Protein AF-B3Q198-F1 (afdb_monomer)

Structure (mmCIF, N/CA/C/O backbone):
data_AF-B3Q198-F1
#
_entry.id   AF-B3Q198-F1
#
loop_
_atom_site.group_PDB
_atom_site.id
_atom_site.type_symbol
_atom_site.label_atom_id
_atom_site.label_alt_id
_atom_site.label_comp_id
_atom_site.label_asym_id
_atom_site.label_entity_id
_atom_site.label_seq_id
_atom_site.pdbx_PDB_ins_code
_atom_site.Cartn_x
_atom_site.Cartn_y
_atom_site.Cartn_z
_atom_site.occupancy
_atom_site.B_iso_or_equiv
_atom_site.auth_seq_id
_atom_site.auth_comp_id
_atom_site.auth_asym_id
_atom_site.auth_atom_id
_atom_site.pdbx_PDB_model_num
ATOM 1 N N . MET A 1 1 ? 23.562 15.024 -8.717 1.00 53.44 1 MET A N 1
ATOM 2 C CA . MET A 1 1 ? 23.530 13.578 -8.398 1.00 53.44 1 MET A CA 1
ATOM 3 C C . MET A 1 1 ? 22.083 13.125 -8.460 1.00 53.44 1 MET A C 1
ATOM 5 O O . MET A 1 1 ? 21.259 13.738 -7.795 1.00 53.44 1 MET A O 1
ATOM 9 N N . ALA A 1 2 ? 21.743 12.141 -9.297 1.00 58.03 2 ALA A N 1
ATOM 10 C CA . ALA A 1 2 ? 20.391 11.586 -9.294 1.00 58.03 2 ALA A CA 1
ATOM 11 C C . ALA A 1 2 ? 20.166 10.844 -7.964 1.00 58.03 2 ALA A C 1
ATOM 13 O O . ALA A 1 2 ? 21.072 10.126 -7.535 1.00 58.03 2 ALA A O 1
ATOM 14 N N . PRO A 1 3 ? 19.009 11.005 -7.298 1.00 67.12 3 PRO A N 1
ATOM 15 C CA . PRO A 1 3 ? 18.735 10.275 -6.070 1.00 67.12 3 PRO A CA 1
ATOM 16 C C . PRO A 1 3 ? 18.781 8.777 -6.361 1.00 67.12 3 PRO A C 1
ATOM 18 O O . PRO A 1 3 ? 18.114 8.309 -7.294 1.00 67.12 3 PRO A O 1
ATOM 21 N N . SER A 1 4 ? 19.585 8.054 -5.576 1.00 83.44 4 SER A N 1
ATOM 22 C CA . SER A 1 4 ? 19.732 6.604 -5.667 1.00 83.44 4 SER A CA 1
ATOM 23 C C . SER A 1 4 ? 18.364 5.937 -5.585 1.00 83.44 4 SER A C 1
ATOM 25 O O . SER A 1 4 ? 17.502 6.367 -4.816 1.00 83.44 4 SER A O 1
ATOM 27 N N . ARG A 1 5 ? 18.169 4.861 -6.351 1.00 81.19 5 ARG A N 1
ATOM 28 C CA . ARG A 1 5 ? 16.919 4.084 -6.396 1.00 81.19 5 ARG A CA 1
ATOM 29 C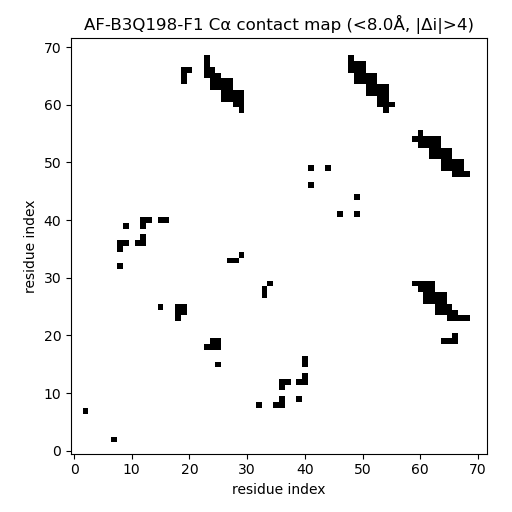 C . ARG A 1 5 ? 16.359 3.785 -4.999 1.00 81.19 5 ARG A C 1
ATOM 31 O O . ARG A 1 5 ? 15.183 4.003 -4.736 1.00 81.19 5 ARG A O 1
ATOM 38 N N . GLN A 1 6 ? 17.234 3.408 -4.071 1.00 82.12 6 GLN A N 1
ATOM 39 C CA . GLN A 1 6 ? 16.886 3.135 -2.676 1.00 82.12 6 GLN A CA 1
ATOM 40 C C . GLN A 1 6 ? 16.293 4.345 -1.933 1.00 82.12 6 GLN A C 1
ATOM 42 O O . GLN A 1 6 ? 15.371 4.182 -1.139 1.00 82.12 6 GLN A O 1
ATOM 47 N N . MET A 1 7 ? 16.783 5.558 -2.205 1.00 86.31 7 MET A N 1
ATOM 48 C CA . MET A 1 7 ? 16.266 6.787 -1.599 1.00 86.31 7 MET A CA 1
ATOM 49 C C . MET A 1 7 ? 14.868 7.120 -2.131 1.00 86.31 7 MET A C 1
ATOM 51 O O . MET A 1 7 ? 14.002 7.524 -1.361 1.00 86.31 7 MET A O 1
ATOM 55 N N . ARG A 1 8 ? 14.619 6.884 -3.428 1.00 87.25 8 ARG A N 1
ATOM 56 C CA . ARG A 1 8 ? 13.284 7.054 -4.031 1.00 87.25 8 ARG A CA 1
ATOM 57 C C . ARG A 1 8 ? 12.270 6.087 -3.428 1.00 87.25 8 ARG A C 1
ATOM 59 O O . ARG A 1 8 ? 11.176 6.513 -3.075 1.00 87.25 8 ARG A O 1
ATOM 66 N N . ILE A 1 9 ? 12.655 4.818 -3.263 1.00 88.25 9 ILE A N 1
ATOM 67 C CA . ILE A 1 9 ? 11.813 3.795 -2.630 1.00 88.25 9 ILE A CA 1
ATOM 68 C C . ILE A 1 9 ? 11.469 4.217 -1.202 1.00 88.25 9 ILE A C 1
ATOM 70 O O . ILE A 1 9 ? 10.293 4.264 -0.865 1.00 88.25 9 ILE A O 1
ATOM 74 N N . GLN A 1 10 ? 12.460 4.590 -0.385 1.00 88.00 10 GLN A N 1
ATOM 75 C CA . GLN A 1 10 ? 12.203 5.045 0.987 1.00 88.00 10 GLN A CA 1
ATOM 76 C C . GLN A 1 10 ? 11.274 6.262 1.026 1.00 88.00 10 GLN A C 1
ATOM 78 O O . GLN A 1 10 ? 10.306 6.265 1.780 1.00 88.00 10 GLN A O 1
ATOM 83 N N . HIS A 1 11 ? 11.510 7.265 0.180 1.00 89.88 11 HIS A N 1
ATOM 84 C CA . HIS A 1 11 ? 10.649 8.445 0.121 1.00 89.88 11 HIS A CA 1
ATOM 85 C C . HIS A 1 11 ? 9.201 8.077 -0.230 1.00 89.88 11 HIS A C 1
ATOM 87 O O . HIS A 1 11 ? 8.266 8.519 0.433 1.00 89.88 11 HIS A O 1
ATOM 93 N N . LYS A 1 12 ? 9.017 7.193 -1.218 1.00 89.56 12 LYS A N 1
ATOM 94 C CA . LYS A 1 12 ? 7.696 6.711 -1.629 1.00 89.56 12 LYS A CA 1
ATOM 95 C C . LYS A 1 12 ? 7.012 5.908 -0.525 1.00 89.56 12 LYS A C 1
ATOM 97 O O . LYS A 1 12 ? 5.823 6.074 -0.294 1.00 89.56 12 LYS A O 1
ATOM 102 N N . VAL A 1 13 ? 7.765 5.075 0.184 1.00 89.69 13 VAL A N 1
ATOM 103 C CA . VAL A 1 13 ? 7.301 4.307 1.343 1.00 89.69 13 VAL A CA 1
ATOM 104 C C . VAL A 1 13 ? 6.765 5.231 2.446 1.00 89.69 13 VAL A C 1
ATOM 106 O O . VAL A 1 13 ? 5.684 4.977 2.975 1.00 89.69 13 VAL A O 1
ATOM 109 N N . HIS A 1 14 ? 7.468 6.326 2.750 1.00 89.94 14 HIS A N 1
ATOM 110 C CA . HIS A 1 14 ? 7.002 7.333 3.708 1.00 89.94 14 HIS A CA 1
ATOM 111 C C . HIS A 1 14 ? 5.764 8.096 3.216 1.00 89.94 14 HIS A C 1
ATOM 113 O O . HIS A 1 14 ? 4.851 8.334 4.003 1.00 89.94 14 HIS A O 1
ATOM 119 N N . GLU A 1 15 ? 5.695 8.444 1.927 1.00 90.38 15 GLU A N 1
ATOM 120 C CA . GLU A 1 15 ? 4.491 9.046 1.333 1.00 90.38 15 GLU A CA 1
ATOM 121 C C . GLU A 1 15 ? 3.267 8.132 1.465 1.00 90.38 15 GLU A C 1
ATOM 123 O O . GLU A 1 15 ? 2.195 8.586 1.865 1.00 90.38 15 GLU A O 1
ATOM 128 N N . VAL A 1 16 ? 3.425 6.845 1.141 1.00 88.81 16 VAL A N 1
ATOM 129 C CA . VAL A 1 16 ? 2.349 5.850 1.223 1.00 88.81 16 VAL A CA 1
ATOM 130 C C . VAL A 1 16 ? 1.895 5.680 2.671 1.00 88.81 16 VAL A C 1
ATOM 132 O O . VAL A 1 16 ? 0.696 5.709 2.929 1.00 88.81 16 VAL A O 1
ATOM 135 N N . ASP A 1 17 ? 2.824 5.558 3.625 1.00 87.44 17 ASP A N 1
ATOM 136 C CA . ASP A 1 17 ? 2.506 5.491 5.059 1.00 87.44 17 ASP A CA 1
ATOM 137 C C . ASP A 1 17 ? 1.722 6.725 5.529 1.00 87.44 17 ASP A C 1
ATOM 139 O O . ASP A 1 17 ? 0.663 6.581 6.143 1.00 87.44 17 ASP A O 1
ATOM 143 N N . ALA A 1 18 ? 2.191 7.930 5.203 1.00 87.38 18 ALA A N 1
ATOM 144 C CA . ALA A 1 18 ? 1.521 9.165 5.596 1.00 87.38 18 ALA A CA 1
ATOM 145 C C . ALA 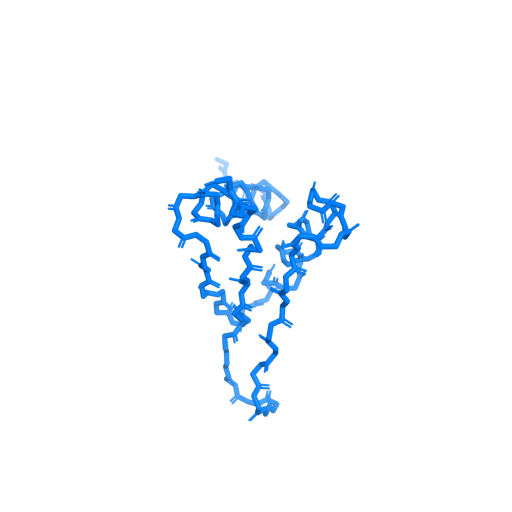A 1 18 ? 0.107 9.253 5.000 1.00 87.38 18 ALA A C 1
ATOM 147 O O . ALA A 1 18 ? -0.850 9.592 5.701 1.00 87.38 18 ALA A O 1
ATOM 148 N N . ALA A 1 19 ? -0.047 8.893 3.726 1.00 88.38 19 ALA A N 1
ATOM 149 C CA . ALA A 1 19 ? -1.341 8.880 3.061 1.00 88.38 19 ALA A CA 1
ATOM 150 C C . ALA A 1 19 ? -2.282 7.811 3.637 1.00 88.38 19 ALA A C 1
ATOM 152 O O . ALA A 1 19 ? -3.466 8.087 3.819 1.00 88.38 19 ALA A O 1
ATOM 153 N N . LEU A 1 20 ? -1.766 6.632 3.995 1.00 86.44 20 LEU A N 1
ATOM 154 C CA . LEU A 1 20 ? -2.525 5.584 4.676 1.00 86.44 20 LEU A CA 1
ATOM 155 C C . LEU A 1 20 ? -2.998 6.020 6.060 1.00 86.44 20 LEU A C 1
ATOM 157 O O . LEU A 1 20 ? -4.138 5.749 6.415 1.00 86.44 20 LEU A O 1
ATOM 161 N N . ARG A 1 21 ? -2.172 6.728 6.833 1.00 83.88 21 ARG A N 1
ATOM 162 C CA . ARG A 1 21 ? -2.587 7.265 8.139 1.00 83.88 21 ARG A CA 1
ATOM 163 C C . ARG A 1 21 ? 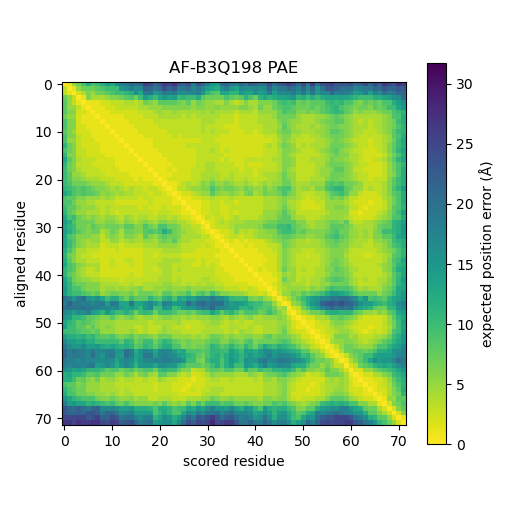-3.636 8.365 8.009 1.00 83.88 21 ARG A C 1
ATOM 165 O O . ARG A 1 21 ? -4.491 8.484 8.876 1.00 83.88 21 ARG A O 1
ATOM 172 N N . PHE A 1 22 ? -3.573 9.158 6.940 1.00 84.38 22 PHE A N 1
ATOM 173 C CA . PHE A 1 22 ? -4.483 10.285 6.737 1.00 84.38 22 PHE A CA 1
ATOM 174 C C . PHE A 1 22 ? -5.821 9.878 6.104 1.00 84.38 22 PHE A C 1
ATOM 176 O O . PHE A 1 22 ? -6.875 10.333 6.537 1.00 84.38 22 PHE A O 1
ATOM 183 N N . LYS A 1 23 ? -5.792 9.032 5.067 1.00 86.44 23 LYS A N 1
ATOM 184 C CA . LYS A 1 23 ? -6.980 8.604 4.308 1.00 86.44 23 LYS A CA 1
ATOM 185 C C . LYS A 1 23 ? -7.471 7.203 4.663 1.00 86.44 23 LYS A C 1
ATOM 187 O O . LYS A 1 23 ? -8.597 6.864 4.321 1.00 86.44 23 LYS A O 1
ATOM 192 N N . GLY A 1 24 ? -6.636 6.371 5.283 1.00 85.56 24 GLY A N 1
ATOM 193 C CA . GLY A 1 24 ? -6.917 4.948 5.504 1.00 85.56 24 GLY A CA 1
ATOM 194 C C . GLY A 1 24 ? -6.740 4.073 4.265 1.00 85.56 24 GLY A C 1
ATOM 195 O O . GLY A 1 24 ? -6.802 2.855 4.378 1.00 85.56 24 GLY A O 1
ATOM 196 N N . GLU A 1 25 ? -6.513 4.652 3.085 1.00 88.94 25 GLU A N 1
ATOM 197 C CA . GLU A 1 25 ? -6.389 3.921 1.824 1.00 88.94 25 GLU A CA 1
ATOM 198 C C . GLU A 1 25 ? -5.386 4.604 0.888 1.00 88.94 25 GLU A C 1
ATOM 200 O O . GLU A 1 25 ? -5.346 5.834 0.786 1.00 88.94 25 GLU A O 1
ATOM 205 N N . TYR A 1 26 ? -4.587 3.798 0.188 1.00 89.50 26 TYR A N 1
ATOM 206 C CA . TYR A 1 26 ? -3.649 4.251 -0.830 1.00 89.50 26 TYR A CA 1
ATOM 207 C C . TYR A 1 26 ? -3.605 3.289 -2.017 1.00 89.50 26 TYR A C 1
ATOM 209 O O . TYR A 1 26 ? -3.527 2.076 -1.841 1.00 89.50 26 TYR A O 1
ATOM 217 N N . HIS A 1 27 ? -3.616 3.846 -3.227 1.00 90.00 27 HIS A N 1
ATOM 218 C CA . HIS A 1 27 ? -3.562 3.099 -4.483 1.00 90.00 27 HIS A CA 1
ATOM 219 C C . HIS A 1 27 ? -2.141 3.210 -5.031 1.00 90.00 27 HIS A C 1
ATOM 221 O O . HIS A 1 27 ? -1.681 4.292 -5.397 1.00 90.00 27 HIS A O 1
ATOM 227 N N . LEU A 1 28 ? -1.407 2.102 -5.009 1.00 88.94 28 LEU A N 1
ATOM 228 C CA . LEU A 1 28 ? -0.025 2.024 -5.461 1.00 88.94 28 LEU A CA 1
ATOM 229 C C . LEU A 1 28 ? 0.025 1.321 -6.817 1.00 88.94 28 LEU A C 1
ATOM 231 O O . LEU A 1 28 ? -0.107 0.101 -6.889 1.00 88.94 28 LEU A O 1
ATOM 235 N N . TYR A 1 29 ? 0.261 2.083 -7.882 1.00 85.88 29 TYR A N 1
ATOM 236 C CA . TYR A 1 29 ? 0.472 1.534 -9.221 1.00 85.88 29 TYR A CA 1
ATOM 237 C C . TYR A 1 29 ? 1.618 0.523 -9.249 1.00 85.88 29 TYR A C 1
ATOM 239 O O . TYR A 1 29 ? 2.638 0.668 -8.567 1.00 85.88 29 TYR A O 1
ATOM 247 N N . ARG A 1 30 ? 1.427 -0.539 -10.033 1.00 83.38 30 ARG A N 1
ATOM 248 C CA . ARG A 1 30 ? 2.405 -1.610 -10.200 1.00 83.38 30 ARG A CA 1
ATOM 249 C C . ARG A 1 30 ? 3.534 -1.174 -11.137 1.00 83.38 30 ARG A C 1
ATOM 251 O O . ARG A 1 30 ? 3.539 -1.500 -12.318 1.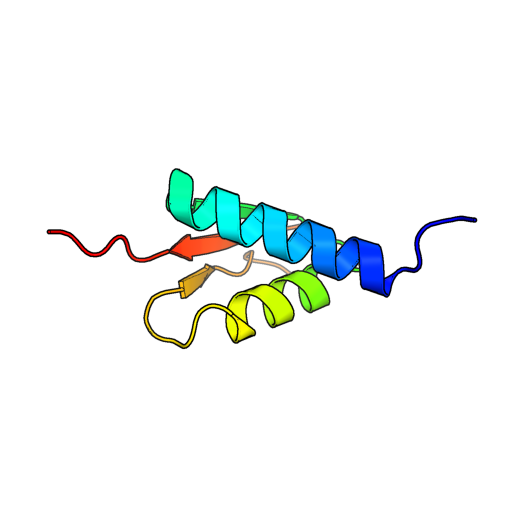00 83.38 30 ARG A O 1
ATOM 258 N N . ASP A 1 31 ? 4.505 -0.473 -10.569 1.00 82.88 31 ASP A N 1
ATOM 259 C CA . ASP A 1 31 ? 5.768 -0.080 -11.203 1.00 82.88 31 ASP A CA 1
ATOM 260 C C . ASP A 1 31 ? 6.941 -0.990 -10.790 1.00 82.88 31 ASP A C 1
ATOM 262 O O . ASP A 1 31 ? 6.826 -1.777 -9.848 1.00 82.88 31 ASP A O 1
ATOM 266 N N . GLU A 1 32 ? 8.107 -0.848 -11.430 1.00 80.25 32 GLU A N 1
ATOM 267 C CA . GLU A 1 32 ? 9.320 -1.632 -11.114 1.00 80.25 32 GLU A CA 1
ATOM 268 C C . GLU A 1 32 ? 9.720 -1.555 -9.623 1.00 80.25 32 GLU A C 1
ATOM 270 O O . GLU A 1 32 ? 10.210 -2.523 -9.046 1.00 80.25 32 GLU A O 1
ATOM 275 N N . ASP A 1 33 ? 9.466 -0.416 -8.976 1.00 84.31 33 ASP A N 1
ATOM 276 C CA . ASP A 1 33 ? 9.791 -0.171 -7.566 1.00 84.31 33 ASP A CA 1
ATOM 277 C C . ASP A 1 33 ? 8.622 -0.438 -6.603 1.00 84.31 33 ASP A C 1
ATOM 279 O O . ASP A 1 33 ? 8.812 -0.461 -5.386 1.00 84.31 33 ASP A O 1
ATOM 283 N N . SER A 1 34 ? 7.410 -0.655 -7.119 1.00 84.00 34 SER A N 1
ATOM 284 C CA . SER A 1 34 ? 6.192 -0.753 -6.303 1.00 84.00 34 SER A CA 1
ATOM 285 C C . SER A 1 34 ? 6.212 -1.940 -5.339 1.00 84.00 34 SER A C 1
ATOM 287 O O . SER A 1 34 ? 5.772 -1.805 -4.201 1.00 84.00 34 SER A O 1
ATOM 289 N N . PHE A 1 35 ? 6.808 -3.069 -5.732 1.00 84.62 35 PHE A N 1
ATOM 290 C CA . PHE A 1 35 ? 6.980 -4.224 -4.848 1.00 84.62 35 PHE A CA 1
ATOM 291 C C . PHE A 1 35 ? 7.891 -3.906 -3.652 1.00 84.62 35 PHE A C 1
ATOM 293 O O . PHE A 1 35 ? 7.575 -4.252 -2.516 1.00 84.62 35 PHE A O 1
ATOM 300 N N . ALA A 1 36 ? 8.997 -3.192 -3.886 1.00 88.62 36 ALA A N 1
ATOM 301 C CA . ALA A 1 36 ? 9.907 -2.776 -2.820 1.00 88.62 36 ALA A CA 1
ATOM 302 C C . ALA A 1 36 ? 9.256 -1.738 -1.893 1.00 88.62 36 ALA A C 1
ATOM 304 O O . ALA A 1 36 ? 9.472 -1.765 -0.680 1.00 88.62 36 ALA A O 1
ATOM 305 N N . VAL A 1 37 ? 8.430 -0.848 -2.453 1.00 88.50 37 VAL A N 1
ATOM 306 C CA . VAL A 1 37 ? 7.634 0.102 -1.670 1.00 88.50 37 VAL A CA 1
ATOM 307 C C . VAL A 1 37 ? 6.608 -0.638 -0.810 1.00 88.50 37 VAL A C 1
ATOM 309 O O . VAL A 1 37 ? 6.525 -0.398 0.392 1.00 88.50 37 VAL A O 1
ATOM 312 N N . LEU A 1 38 ? 5.875 -1.586 -1.389 1.00 87.31 38 LEU A N 1
ATOM 313 C CA . LEU A 1 38 ? 4.892 -2.403 -0.684 1.00 87.31 38 LEU A CA 1
ATOM 314 C C . LEU A 1 38 ? 5.522 -3.168 0.487 1.00 87.31 38 LEU A C 1
ATOM 316 O O . LEU A 1 38 ? 5.012 -3.112 1.605 1.00 87.31 38 LEU A O 1
ATOM 320 N N . GLU A 1 39 ? 6.653 -3.832 0.251 1.00 87.38 39 GLU A N 1
ATOM 321 C CA . GLU A 1 39 ? 7.439 -4.511 1.289 1.00 87.38 39 GLU A CA 1
ATOM 322 C C . GLU A 1 39 ? 7.887 -3.543 2.393 1.00 87.38 39 GLU A C 1
ATOM 324 O O . GLU A 1 39 ? 7.777 -3.858 3.579 1.00 87.38 39 GLU A O 1
ATOM 329 N N . GLY A 1 40 ? 8.350 -2.343 2.030 1.00 88.00 40 GLY A N 1
ATOM 330 C CA . GLY A 1 40 ? 8.747 -1.312 2.991 1.00 88.00 40 GLY A CA 1
ATOM 331 C C . GLY A 1 40 ? 7.592 -0.859 3.887 1.00 88.00 40 GLY A C 1
ATOM 332 O O . GLY A 1 40 ? 7.746 -0.783 5.107 1.00 88.00 40 GLY A O 1
ATOM 333 N N . VAL A 1 41 ? 6.416 -0.626 3.301 1.00 86.62 41 VAL A N 1
ATOM 334 C CA . VAL A 1 41 ? 5.208 -0.234 4.043 1.00 86.62 41 VAL A CA 1
ATOM 335 C C . VAL A 1 41 ? 4.712 -1.384 4.926 1.00 86.62 41 VAL A C 1
ATOM 337 O O . VAL A 1 41 ? 4.402 -1.154 6.095 1.00 86.62 41 VAL A O 1
ATOM 340 N N . ARG A 1 42 ? 4.721 -2.630 4.428 1.00 84.50 42 ARG A N 1
ATOM 341 C CA . ARG A 1 42 ? 4.388 -3.833 5.218 1.00 84.50 42 ARG A CA 1
ATOM 342 C C . ARG A 1 42 ? 5.325 -4.040 6.404 1.00 84.50 42 ARG A C 1
ATOM 344 O O . ARG A 1 42 ? 4.882 -4.519 7.441 1.00 84.50 42 ARG A O 1
ATOM 351 N N . ARG A 1 43 ? 6.611 -3.700 6.276 1.00 83.75 43 ARG A N 1
ATOM 352 C CA . ARG A 1 43 ? 7.564 -3.777 7.395 1.00 83.75 43 ARG A CA 1
ATOM 353 C C . ARG A 1 43 ? 7.330 -2.697 8.446 1.00 83.75 43 ARG A C 1
ATOM 355 O O . ARG A 1 43 ? 7.546 -2.968 9.622 1.00 83.75 43 ARG A O 1
ATOM 362 N N . MET A 1 44 ? 6.910 -1.498 8.041 1.00 80.38 44 MET A N 1
ATOM 363 C CA . MET A 1 44 ? 6.601 -0.420 8.987 1.00 80.38 44 MET A CA 1
ATOM 364 C C . MET A 1 44 ? 5.293 -0.650 9.740 1.00 80.38 44 MET A C 1
ATOM 366 O O . MET A 1 44 ? 5.224 -0.404 10.942 1.00 80.38 44 MET A O 1
ATOM 370 N N . HIS A 1 45 ? 4.267 -1.146 9.054 1.00 73.69 45 HIS A N 1
ATOM 371 C CA . HIS A 1 45 ? 3.002 -1.522 9.673 1.00 73.69 45 HIS A CA 1
ATOM 372 C C . HIS A 1 45 ? 3.059 -2.992 10.072 1.00 73.69 45 HIS A C 1
ATOM 374 O O . HIS A 1 45 ? 2.643 -3.857 9.304 1.00 73.69 45 HIS A O 1
ATOM 380 N N . GLN A 1 46 ? 3.580 -3.293 11.271 1.00 63.94 46 GLN A N 1
ATOM 381 C CA . GLN A 1 46 ? 3.469 -4.642 11.835 1.00 63.94 46 GLN A CA 1
ATOM 382 C C . GLN A 1 46 ? 1.997 -5.087 11.770 1.00 63.94 46 GLN A C 1
ATOM 384 O O . GLN A 1 46 ? 1.113 -4.439 12.337 1.00 63.94 46 GLN A O 1
ATOM 389 N N . PHE A 1 47 ? 1.740 -6.172 11.031 1.00 55.59 47 PHE A N 1
ATOM 390 C CA . PHE A 1 47 ? 0.433 -6.830 10.934 1.00 55.59 47 PHE A CA 1
ATOM 391 C C . PHE A 1 47 ? -0.194 -6.945 12.332 1.00 55.59 47 PHE A C 1
ATOM 393 O O . PHE A 1 47 ? 0.511 -7.355 13.258 1.00 55.59 47 PHE A O 1
ATOM 400 N N . PRO A 1 48 ? -1.476 -6.564 12.513 1.00 59.41 48 PRO A N 1
ATOM 401 C CA . PRO A 1 48 ? -2.584 -6.813 11.577 1.00 59.41 48 PRO A CA 1
ATOM 402 C C . PRO A 1 48 ? -3.319 -5.565 11.036 1.00 59.41 48 PRO A C 1
ATOM 404 O O . PRO A 1 48 ? -4.452 -5.677 10.578 1.00 59.41 48 PRO A O 1
ATOM 407 N N . GLN A 1 49 ? -2.721 -4.372 11.090 1.00 74.25 49 GLN A N 1
ATOM 408 C CA . GLN A 1 49 ? -3.431 -3.134 10.721 1.00 74.25 49 GLN A CA 1
ATOM 409 C C . GLN A 1 49 ? -3.449 -2.842 9.212 1.00 74.25 49 GLN A C 1
ATOM 411 O O . GLN A 1 49 ? -4.296 -2.083 8.761 1.00 74.25 49 GLN A O 1
ATOM 416 N N . LEU A 1 50 ? -2.554 -3.430 8.415 1.00 83.06 50 LEU A N 1
ATOM 417 C CA . LEU A 1 50 ? -2.445 -3.147 6.982 1.00 83.06 50 LEU A CA 1
ATOM 418 C C . LEU A 1 50 ? -3.024 -4.292 6.143 1.00 83.06 50 LEU A C 1
ATOM 420 O O . LEU A 1 50 ? -2.501 -5.404 6.141 1.00 83.06 50 LEU A O 1
ATOM 424 N N . THR A 1 51 ? -4.075 -3.998 5.386 1.00 86.25 51 THR A N 1
ATOM 425 C CA . THR A 1 51 ? -4.631 -4.872 4.348 1.00 86.25 51 THR A CA 1
ATOM 426 C C . THR A 1 51 ? -4.061 -4.464 2.997 1.00 86.25 51 THR A C 1
ATOM 428 O O . THR A 1 51 ? -4.019 -3.282 2.674 1.00 86.25 51 THR A O 1
ATOM 431 N N . VAL A 1 52 ? -3.633 -5.433 2.195 1.00 86.19 52 VAL A N 1
ATOM 432 C CA . VAL A 1 52 ? -3.158 -5.198 0.828 1.00 86.19 52 VAL A CA 1
ATOM 433 C C . VAL A 1 52 ? -4.044 -6.002 -0.110 1.00 86.19 52 VAL A C 1
ATOM 435 O O . VAL A 1 52 ? -4.151 -7.216 0.042 1.00 86.19 52 VAL A O 1
ATOM 438 N N . ILE A 1 53 ? -4.683 -5.325 -1.057 1.00 87.31 53 ILE A N 1
ATOM 439 C CA . ILE A 1 53 ? -5.491 -5.939 -2.108 1.00 87.31 53 ILE A CA 1
ATOM 440 C C . ILE A 1 53 ? -4.659 -5.914 -3.384 1.00 87.31 53 ILE A C 1
ATOM 442 O O . ILE A 1 53 ? -4.245 -4.850 -3.847 1.00 87.31 53 ILE A O 1
ATOM 446 N N . GLU A 1 54 ? -4.394 -7.095 -3.928 1.00 83.25 54 GLU A N 1
ATOM 447 C CA . GLU A 1 54 ? -3.660 -7.256 -5.179 1.00 83.25 54 GLU A CA 1
ATOM 448 C C . GLU A 1 54 ? -4.613 -7.132 -6.380 1.00 83.25 54 GLU A C 1
A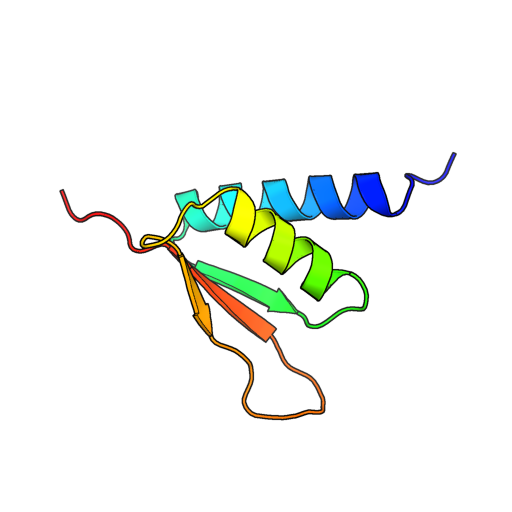TOM 450 O O . GLU A 1 54 ? -5.770 -7.559 -6.297 1.00 83.25 54 GLU A O 1
ATOM 455 N N . PRO A 1 55 ? -4.160 -6.551 -7.503 1.00 80.19 55 PRO A N 1
ATOM 456 C CA . PRO A 1 55 ? -5.002 -6.390 -8.679 1.00 80.19 55 PRO A CA 1
ATOM 457 C C . PRO A 1 55 ? -5.361 -7.751 -9.304 1.00 80.19 55 PRO A C 1
ATOM 459 O O . PRO A 1 55 ? -4.517 -8.652 -9.353 1.00 80.19 55 PRO A O 1
ATOM 462 N N . PRO A 1 56 ? -6.586 -7.916 -9.842 1.00 71.19 56 PRO A N 1
ATOM 463 C CA . PRO A 1 56 ? -7.008 -9.155 -10.482 1.00 71.19 56 PRO A CA 1
ATOM 464 C C . PRO A 1 56 ? -6.411 -9.265 -11.895 1.00 71.19 56 PRO A C 1
ATOM 466 O O . PRO A 1 56 ? -7.087 -9.020 -12.891 1.00 71.19 56 PRO A O 1
ATOM 469 N N . GLY A 1 57 ? -5.131 -9.629 -12.001 1.00 68.94 57 GLY A N 1
ATOM 470 C CA . GLY A 1 57 ? -4.506 -9.973 -13.280 1.00 68.94 57 GLY A CA 1
ATOM 471 C C . GLY A 1 57 ? -2.991 -9.735 -13.363 1.00 68.94 57 GLY A C 1
ATOM 472 O O . GLY A 1 57 ? -2.415 -8.993 -12.566 1.00 68.94 57 GLY A O 1
ATOM 473 N N . PRO A 1 58 ? -2.310 -10.358 -14.347 1.00 64.81 58 PRO A N 1
ATOM 474 C CA . PRO A 1 58 ? -0.869 -10.201 -14.536 1.00 64.81 58 PRO A CA 1
ATOM 475 C C . PRO A 1 58 ? -0.466 -8.906 -15.265 1.00 64.81 58 PRO A C 1
ATOM 477 O O . PRO A 1 58 ? 0.689 -8.503 -15.133 1.00 64.81 58 PRO A O 1
ATOM 480 N N . PHE A 1 59 ? -1.378 -8.248 -15.994 1.00 58.09 59 PHE A N 1
ATOM 481 C CA . PHE A 1 59 ? -1.089 -7.074 -16.831 1.00 58.09 59 PHE A CA 1
ATOM 482 C C . PHE A 1 59 ? -1.804 -5.822 -16.335 1.00 58.09 59 PHE A C 1
ATOM 484 O O . PHE A 1 59 ? -3.018 -5.711 -16.480 1.00 58.09 59 PHE A O 1
ATOM 491 N N . GLY A 1 60 ? -1.026 -4.864 -15.821 1.00 64.31 60 GLY A N 1
ATOM 492 C CA . GLY A 1 60 ? -1.553 -3.611 -15.283 1.00 64.31 60 GLY A CA 1
ATOM 493 C C . GLY A 1 60 ? -2.332 -3.820 -13.982 1.00 64.31 60 GLY A C 1
ATOM 494 O O . GLY A 1 60 ? -3.004 -4.827 -13.781 1.00 64.31 60 GLY A O 1
ATOM 495 N N . GLY A 1 61 ? -2.195 -2.885 -13.050 1.00 80.81 61 GLY A N 1
ATOM 496 C CA . GLY A 1 61 ? -2.923 -2.952 -11.792 1.00 80.81 61 GLY A CA 1
ATOM 497 C C . GLY A 1 61 ? -2.325 -2.073 -10.710 1.00 80.81 61 GLY A C 1
ATOM 498 O O . GLY A 1 61 ? -1.200 -1.583 -10.825 1.00 80.81 61 GLY A O 1
ATOM 499 N N . GLU A 1 62 ? -3.099 -1.899 -9.652 1.00 86.88 62 GLU A N 1
ATOM 500 C CA . GLU A 1 62 ? -2.750 -1.110 -8.480 1.00 86.88 62 GLU A CA 1
ATOM 501 C C . GLU A 1 62 ? -2.869 -2.006 -7.251 1.00 86.88 62 GLU A C 1
ATOM 503 O O . GLU A 1 62 ? -3.864 -2.713 -7.083 1.00 86.88 62 GLU A O 1
ATOM 508 N N . TYR A 1 63 ? -1.857 -1.986 -6.388 1.00 86.19 63 TYR A N 1
ATOM 509 C CA . TYR A 1 63 ? -1.990 -2.511 -5.039 1.00 86.19 63 TYR A CA 1
ATOM 510 C C . TYR A 1 63 ? -2.803 -1.511 -4.230 1.00 86.19 63 TYR A C 1
ATOM 512 O O . TYR A 1 63 ? -2.395 -0.359 -4.072 1.00 86.19 63 TYR A O 1
ATOM 520 N N . ILE A 1 64 ? -3.937 -1.943 -3.695 1.00 88.69 64 ILE A N 1
ATOM 521 C CA . ILE A 1 64 ? -4.737 -1.102 -2.810 1.00 88.69 64 ILE A CA 1
ATOM 522 C C . ILE A 1 64 ? -4.325 -1.443 -1.386 1.00 88.69 64 ILE A C 1
ATOM 524 O O . ILE A 1 64 ? -4.627 -2.519 -0.868 1.00 88.69 64 ILE A O 1
ATOM 528 N N . LEU A 1 65 ? -3.599 -0.530 -0.757 1.00 88.69 65 LEU A N 1
ATOM 529 C CA . LEU A 1 65 ? -3.253 -0.616 0.650 1.00 88.69 65 LEU A CA 1
ATOM 530 C C . LEU A 1 65 ? -4.381 0.029 1.455 1.00 88.69 65 LEU A C 1
ATOM 532 O O . LEU A 1 65 ? -4.783 1.152 1.161 1.00 88.69 65 LEU A O 1
ATOM 536 N N . LYS A 1 66 ? -4.883 -0.661 2.476 1.00 88.06 66 LYS A N 1
ATOM 537 C CA . LYS A 1 66 ? -5.902 -0.154 3.397 1.00 88.06 66 LYS A CA 1
ATOM 538 C C . LYS A 1 66 ? -5.413 -0.322 4.822 1.00 88.06 66 LYS A C 1
ATOM 540 O O . LYS A 1 66 ? -5.089 -1.430 5.242 1.00 88.06 66 LYS A O 1
ATOM 545 N N . LEU A 1 67 ? -5.361 0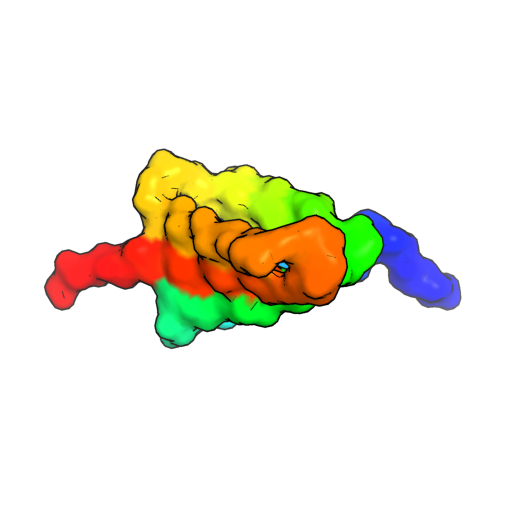.771 5.565 1.00 86.50 67 LEU A N 1
ATOM 546 C CA . LEU A 1 67 ? -5.086 0.746 6.989 1.00 86.50 67 LEU A CA 1
ATOM 547 C C . LEU A 1 67 ? -6.418 0.556 7.720 1.00 86.50 67 LEU A C 1
ATOM 549 O O . LEU A 1 67 ? -7.351 1.335 7.528 1.00 86.50 67 LEU A O 1
ATOM 553 N N . ALA A 1 68 ? -6.520 -0.488 8.537 1.00 74.94 68 ALA A N 1
ATOM 554 C CA . ALA A 1 68 ? -7.627 -0.687 9.452 1.00 74.94 68 ALA A CA 1
ATOM 555 C C . ALA A 1 68 ? -7.622 0.487 10.433 1.00 74.94 68 ALA A C 1
ATOM 557 O O . ALA A 1 68 ? -6.846 0.506 11.389 1.00 74.94 68 ALA A O 1
ATOM 558 N N . MET A 1 69 ? -8.449 1.497 10.156 1.00 63.16 69 MET A N 1
ATOM 559 C CA . MET A 1 69 ? -8.689 2.575 11.100 1.00 63.16 69 MET A CA 1
ATOM 560 C C . MET A 1 69 ? -9.238 1.9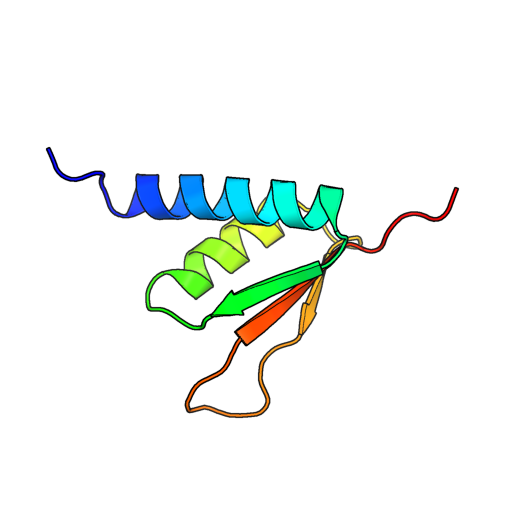25 12.363 1.00 63.16 69 MET A C 1
ATOM 562 O O . MET A 1 69 ? -10.322 1.340 12.3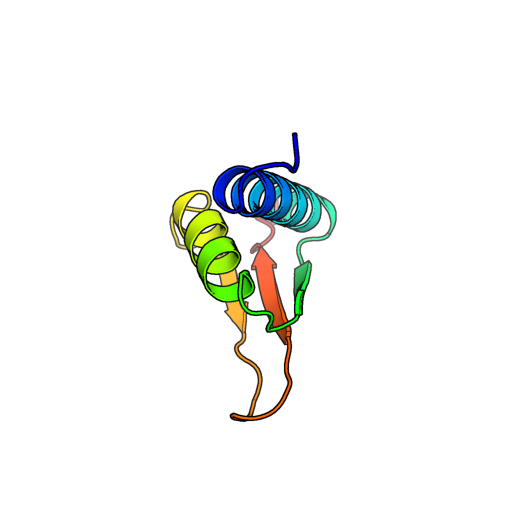53 1.00 63.16 69 MET A O 1
ATOM 566 N N . ARG A 1 70 ? -8.445 1.963 13.434 1.00 53.19 70 ARG A N 1
ATOM 567 C CA . ARG A 1 70 ? -8.913 1.611 14.767 1.00 53.19 70 ARG A CA 1
ATOM 568 C C . ARG A 1 70 ? -10.063 2.574 15.055 1.00 53.19 70 ARG A C 1
ATOM 570 O O . ARG A 1 70 ? -9.828 3.765 15.219 1.00 53.19 70 ARG A O 1
ATOM 577 N N . GLY A 1 71 ? -11.293 2.071 14.991 1.00 50.09 71 GLY A N 1
ATOM 578 C CA . GLY A 1 71 ? -12.444 2.787 15.514 1.00 50.09 71 GLY A CA 1
ATOM 579 C C . GLY A 1 71 ? -12.228 2.943 17.012 1.00 50.09 71 GLY A C 1
ATOM 580 O O . GLY A 1 71 ? -12.235 1.944 17.730 1.00 50.09 71 GLY A O 1
ATOM 581 N N . GLU A 1 72 ? -11.947 4.170 17.434 1.00 40.72 72 GLU A N 1
ATOM 582 C C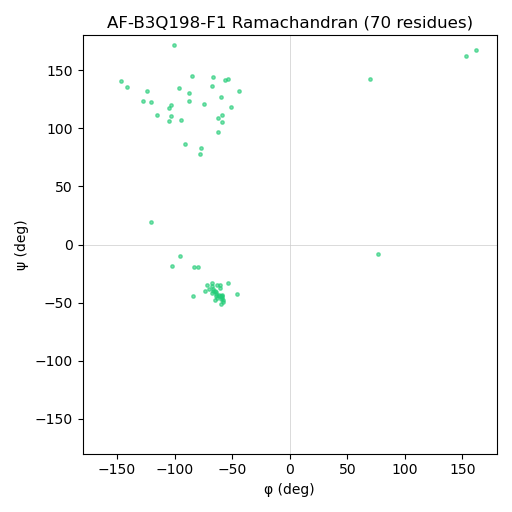A . GLU A 1 72 ? -12.224 4.644 18.790 1.00 40.72 72 GLU A CA 1
ATOM 583 C C . GLU A 1 72 ? -13.585 5.338 18.790 1.00 40.72 72 GLU A C 1
ATOM 585 O O . GLU A 1 72 ? -13.857 6.102 17.832 1.00 40.72 72 GLU A O 1
#

Secondary structure (DSSP, 8-state):
-PPPHHHHHHHHHHHHHHHHHHHSEEEEE--TTHHHHHHHHHHHS-TTSEEEEPPSSSSS-EEEEEE-----

Sequence (72 aa):
MAPSRQMRIQHKVHEVDAALRFKGEYHLYRDEDSFAVLEGVRRMHQFPQLTVIEPPGPFGGEYILKLAMRGE

Nearest PDB structures (foldseek):
  2cpm-assembly1_A  TM=5.996E-01  e=3.161E-01  Homo sapiens
  2a1s-assembly2_B  TM=5.079E-01  e=4.613E-01  Homo sapiens
  6yef-assembly1_h  TM=5.891E-01  e=1.047E+00  Staphylococcus aureus subsp. aureus NCTC 8325
  6htq-assembly1_h  TM=5.889E-01  e=3.467E+00  Bacillus subtilis subsp. subtilis str. 168

Radius of gyration: 12.63 Å; Cα contacts (8 Å, |Δi|>4): 85; chains: 1; bounding box: 36×24×36 Å

Mean predicted aligned error: 6.82 Å

Solvent-accessible surface area (backbone atoms only — not comparable to full-atom values): 4226 Å² total; per-residue (Å²): 132,81,79,52,70,68,56,53,37,52,53,49,22,52,50,50,49,54,42,22,74,74,68,30,47,39,78,42,60,72,49,95,57,33,63,60,23,50,52,49,40,52,66,71,44,64,77,86,41,61,48,76,44,75,46,97,58,97,77,74,49,39,37,37,38,33,38,61,72,77,84,125

Foldseek 3Di:
DPPPPVRVLVVLLVVQLVCCVVVQKDWAWDDPSSVVSVVSNCVVPPPDQWDWDWADDDPTGTTMIGGNPPDD

Organism: Rhizobium etli (strain CIAT 652) (NCBI:txid491916)

pLDDT: mean 80.13, std 11.68, range [40.72, 90.38]